Protein AF-A0A564Y631-F1 (afdb_monomer_lite)

Foldseek 3Di:
DVVVQVVCCVPPVDRPPDDDDDDPPPPPDPPDDPLVVLVVVLVVLVVVLVVCVVVVNNVVCVVVSVVSNVVSVVVNVVVVVVVVVVVVVVVPDPDD

Secondary structure (DSSP, 8-state):
-HHHHHHHHHHHS--TT-----------PPPPPHHHHHHHHHHHHHHHHHHHHHTT-GGGTHHHHHHHHHHHHHHHHHHHHHHHHHHHHHHHS---

Structure (mmCIF, N/CA/C/O backbone):
data_AF-A0A564Y631-F1
#
_entry.id   AF-A0A564Y631-F1
#
loop_
_atom_site.group_PDB
_atom_site.id
_atom_site.type_symbol
_atom_site.label_atom_id
_atom_site.label_alt_id
_atom_site.label_comp_id
_atom_site.label_asym_id
_atom_site.label_entity_id
_atom_site.label_seq_id
_atom_site.pdbx_PDB_ins_code
_atom_site.Cartn_x
_atom_site.Cartn_y
_atom_site.Cartn_z
_atom_site.occupancy
_atom_site.B_iso_or_equiv
_atom_site.auth_seq_id
_atom_site.auth_comp_id
_atom_site.auth_asym_id
_atom_site.auth_atom_id
_atom_site.pdbx_PDB_model_num
ATOM 1 N N . GLN A 1 1 ? -20.719 5.455 -42.433 1.00 55.06 1 GLN A N 1
ATOM 2 C CA . GLN A 1 1 ? -21.155 5.409 -41.020 1.00 55.06 1 GLN A CA 1
ATOM 3 C C . GLN A 1 1 ? -20.024 4.977 -40.081 1.00 55.06 1 GLN A C 1
ATOM 5 O O . GLN A 1 1 ? -19.934 5.507 -38.987 1.00 55.06 1 GLN A O 1
ATOM 10 N N . GLU A 1 2 ? -19.091 4.125 -40.518 1.00 58.41 2 GLU A N 1
ATOM 11 C CA . GLU A 1 2 ? -17.974 3.646 -39.681 1.00 58.41 2 GLU A CA 1
ATOM 12 C C . GLU A 1 2 ? -16.846 4.667 -39.432 1.00 58.41 2 GLU A C 1
ATOM 14 O O . GLU A 1 2 ? -16.296 4.728 -38.336 1.00 58.41 2 GLU A O 1
ATOM 19 N N . LYS A 1 3 ? -16.557 5.548 -40.404 1.00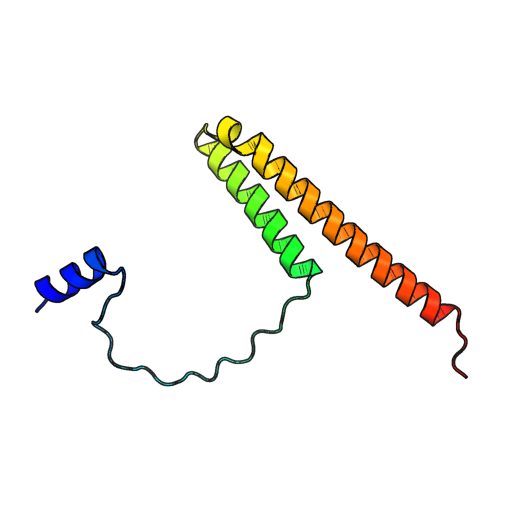 61.38 3 LYS A N 1
ATOM 20 C CA . LYS A 1 3 ? -15.524 6.593 -40.251 1.00 61.38 3 LYS A CA 1
ATOM 21 C C . LYS A 1 3 ? -15.824 7.581 -39.117 1.00 61.38 3 LYS A C 1
ATOM 23 O O . LYS A 1 3 ? -14.915 7.987 -38.407 1.00 61.38 3 LYS A O 1
ATOM 28 N N . SER A 1 4 ? -17.094 7.938 -38.924 1.00 60.03 4 SER A N 1
ATOM 29 C CA . SER A 1 4 ? -17.510 8.856 -37.857 1.00 60.03 4 SER A CA 1
ATOM 30 C C . SER A 1 4 ? -17.404 8.216 -36.469 1.00 60.03 4 SER A C 1
ATOM 32 O O . SER A 1 4 ? -17.020 8.890 -35.525 1.00 60.03 4 SER A O 1
ATOM 34 N N . ARG A 1 5 ? -17.673 6.907 -36.358 1.00 60.91 5 ARG A N 1
ATOM 35 C CA . ARG A 1 5 ? -17.541 6.143 -35.107 1.00 60.91 5 ARG A CA 1
ATOM 36 C C . ARG A 1 5 ? -16.088 6.079 -34.636 1.00 60.91 5 ARG A C 1
ATOM 38 O O . ARG A 1 5 ? -15.802 6.371 -33.482 1.00 60.91 5 ARG A O 1
ATOM 45 N N . LEU A 1 6 ? -15.169 5.755 -35.549 1.00 66.88 6 LEU A N 1
ATOM 46 C CA . LEU A 1 6 ? -13.739 5.679 -35.235 1.00 66.88 6 LEU A CA 1
ATOM 47 C C . LEU A 1 6 ? -13.153 7.049 -34.860 1.00 66.88 6 LEU A C 1
ATOM 49 O O . LEU A 1 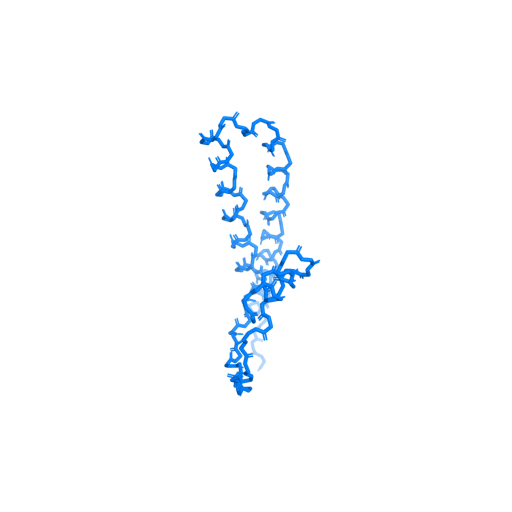6 ? -12.318 7.125 -33.964 1.00 66.88 6 LEU A O 1
ATOM 53 N N . ALA A 1 7 ? -13.621 8.131 -35.490 1.00 65.31 7 ALA A N 1
ATOM 54 C CA . ALA A 1 7 ? -13.172 9.485 -35.167 1.00 65.31 7 ALA A CA 1
ATOM 55 C C . ALA A 1 7 ? -13.531 9.903 -33.728 1.00 65.31 7 ALA A C 1
ATOM 57 O O . ALA A 1 7 ? -12.707 10.512 -33.050 1.00 65.31 7 ALA A O 1
ATOM 58 N N . SER A 1 8 ? -14.719 9.541 -33.234 1.00 59.91 8 SER A N 1
ATOM 59 C CA . SER A 1 8 ? -15.129 9.831 -31.851 1.00 59.91 8 SER A CA 1
ATOM 60 C C . SER A 1 8 ? -14.314 9.054 -30.814 1.00 59.91 8 SER A C 1
ATOM 62 O O . SER A 1 8 ? -13.933 9.630 -29.797 1.00 59.91 8 SER A O 1
ATOM 64 N N . ILE A 1 9 ? -13.963 7.797 -31.104 1.00 62.88 9 ILE A N 1
ATOM 65 C CA . ILE A 1 9 ? -13.107 6.979 -30.230 1.00 62.88 9 ILE A CA 1
ATOM 66 C C . ILE A 1 9 ? -11.702 7.583 -30.133 1.00 62.88 9 ILE A C 1
ATOM 68 O O . ILE A 1 9 ? -11.148 7.675 -29.044 1.00 62.88 9 ILE A O 1
ATOM 72 N N . PHE A 1 10 ? -11.135 8.046 -31.250 1.00 60.44 10 PHE A N 1
ATOM 73 C CA . PHE A 1 10 ? -9.800 8.651 -31.241 1.00 60.44 10 PHE A CA 1
ATOM 74 C C . PHE A 1 10 ? -9.755 10.040 -30.593 1.00 60.44 10 PHE A C 1
ATOM 76 O O . PHE A 1 10 ? -8.740 10.389 -29.998 1.00 60.44 10 PHE A O 1
ATOM 83 N N . ALA A 1 11 ? -10.821 10.835 -30.711 1.00 67.06 11 ALA A N 1
ATOM 84 C CA . ALA A 1 11 ? -10.850 12.198 -30.180 1.00 67.06 11 ALA A CA 1
ATOM 85 C C . ALA A 1 11 ? -11.274 12.277 -28.702 1.00 67.06 11 ALA A C 1
ATOM 87 O O . ALA A 1 11 ? -10.775 13.136 -27.980 1.00 67.06 11 ALA A O 1
ATOM 88 N N . PHE A 1 12 ? -12.184 11.406 -28.255 1.00 65.81 12 PHE A N 1
ATOM 89 C CA . PHE A 1 12 ? -12.801 11.484 -26.924 1.00 65.81 12 PHE A CA 1
ATOM 90 C C . PHE A 1 12 ? -12.741 10.171 -26.128 1.00 65.81 12 PHE A C 1
ATOM 92 O O . PHE A 1 12 ? -13.138 10.156 -24.970 1.00 65.81 12 PHE A O 1
ATOM 99 N N . GLY A 1 13 ? -12.255 9.073 -26.717 1.00 51.62 13 GLY A N 1
ATOM 100 C CA . GLY A 1 13 ? -12.143 7.774 -26.043 1.00 51.62 13 GLY A CA 1
ATOM 101 C C . GLY A 1 13 ? -13.445 6.973 -25.931 1.00 51.62 13 GLY A C 1
ATOM 102 O O . GLY A 1 13 ? -13.411 5.854 -25.426 1.00 51.62 13 GLY A O 1
ATOM 103 N N . GLU A 1 14 ? -14.580 7.484 -26.420 1.00 56.44 14 GLU A N 1
ATOM 104 C CA . GLU A 1 14 ? -15.891 6.837 -26.262 1.00 56.44 14 GLU A CA 1
ATOM 105 C C . GLU A 1 14 ? -16.542 6.439 -27.599 1.00 56.44 14 GLU A C 1
ATOM 107 O O . GLU A 1 14 ? -16.627 7.215 -28.557 1.00 56.44 14 GLU A O 1
ATOM 112 N N . ASP A 1 15 ? -17.032 5.195 -27.654 1.00 51.50 15 ASP A N 1
ATOM 113 C CA . ASP A 1 15 ? -17.740 4.610 -28.795 1.00 51.50 15 ASP A CA 1
ATOM 114 C C . ASP A 1 15 ? -19.256 4.843 -28.686 1.00 51.50 15 ASP A C 1
ATOM 116 O O . ASP A 1 15 ? -19.980 4.108 -28.013 1.00 51.50 15 ASP A O 1
ATOM 120 N N . LEU A 1 16 ? -19.761 5.845 -29.407 1.00 56.00 16 LEU A N 1
ATOM 121 C CA . LEU A 1 16 ? -21.175 6.252 -29.405 1.00 56.00 16 LEU A CA 1
ATOM 122 C C . LEU A 1 16 ? -22.117 5.294 -30.178 1.00 56.00 16 LEU A C 1
ATOM 124 O O . LEU A 1 16 ? -23.253 5.646 -30.502 1.00 56.00 16 LEU A O 1
ATOM 128 N N . GLY A 1 17 ? -21.669 4.074 -30.498 1.00 51.47 17 GLY A N 1
ATOM 129 C CA . GLY A 1 17 ? -22.400 3.081 -31.293 1.00 51.47 17 GLY A CA 1
ATOM 130 C C . GLY A 1 17 ? -23.438 2.223 -30.554 1.00 51.47 17 GLY A C 1
ATOM 131 O O . GLY A 1 17 ? -24.077 1.389 -31.197 1.00 51.47 17 GLY A O 1
ATOM 132 N N . LYS A 1 18 ? -23.646 2.380 -29.239 1.00 49.84 18 LYS A N 1
ATOM 133 C CA . LYS A 1 18 ? -24.597 1.545 -28.476 1.00 49.84 18 LYS A CA 1
ATOM 134 C C . LYS A 1 18 ? -25.720 2.380 -27.861 1.00 49.84 18 LYS A C 1
ATOM 136 O O . LYS A 1 18 ? -25.535 3.098 -26.886 1.00 49.84 18 LYS A O 1
ATOM 141 N N . LYS A 1 19 ? -26.920 2.258 -28.439 1.00 45.91 19 LYS A N 1
ATOM 142 C CA . LYS A 1 19 ? -28.175 2.736 -27.843 1.00 45.91 19 LYS A CA 1
ATOM 143 C C . LYS A 1 19 ? -28.411 2.045 -26.491 1.00 45.91 19 LYS A C 1
ATOM 145 O O . LYS A 1 19 ? -28.316 0.825 -26.413 1.00 45.91 19 LYS A O 1
ATOM 150 N N . LYS A 1 20 ? -28.749 2.870 -25.491 1.00 51.06 20 LYS A N 1
ATOM 151 C CA . LYS A 1 20 ? -29.317 2.586 -24.160 1.00 51.06 20 LYS A CA 1
ATOM 152 C C . LYS A 1 20 ? -29.641 1.114 -23.875 1.00 51.06 20 LYS A C 1
ATOM 154 O O . LYS A 1 20 ? -30.649 0.597 -24.352 1.00 51.06 20 LYS A O 1
ATOM 159 N N . LEU A 1 21 ? -28.857 0.510 -22.988 1.00 47.91 21 LEU A N 1
ATOM 160 C CA . LEU A 1 21 ? -29.315 -0.595 -22.159 1.00 47.91 21 LEU A CA 1
ATOM 161 C C . LEU A 1 21 ? -29.562 -0.024 -20.765 1.00 47.91 21 LEU A C 1
ATOM 163 O O . LEU A 1 21 ? -28.651 0.521 -20.157 1.00 47.91 21 LEU A O 1
ATOM 167 N N . GLN A 1 22 ? -30.844 -0.062 -20.405 1.00 44.66 22 GLN A N 1
ATOM 168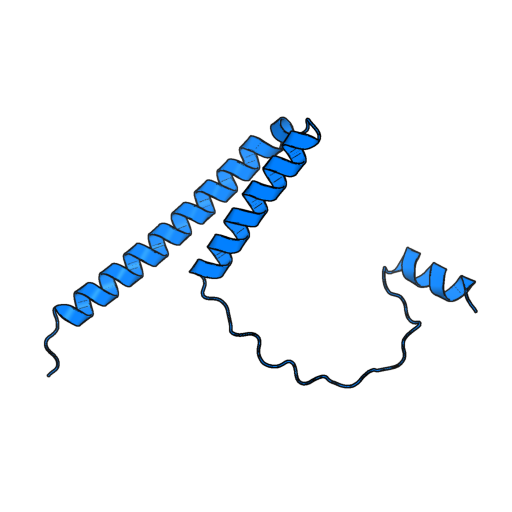 C CA . GLN A 1 22 ? -31.459 -0.061 -19.080 1.00 44.66 22 GLN A CA 1
ATOM 169 C C . GLN A 1 22 ? -30.524 0.158 -17.891 1.00 44.66 22 GLN A C 1
ATOM 171 O O . GLN A 1 22 ? -29.548 -0.571 -17.736 1.00 44.66 22 GLN A O 1
ATOM 176 N N . ASP A 1 23 ? -30.935 1.087 -17.023 1.00 46.75 23 ASP A N 1
ATOM 177 C CA . ASP A 1 23 ? -30.567 1.156 -15.611 1.00 46.75 23 ASP A CA 1
ATOM 178 C C . ASP A 1 23 ? -30.630 -0.255 -15.017 1.00 46.75 23 ASP A C 1
ATOM 180 O O . ASP A 1 23 ? -31.680 -0.761 -14.616 1.00 46.75 23 ASP A O 1
ATOM 184 N N . LYS A 1 24 ? -29.495 -0.948 -15.059 1.00 51.50 24 LYS A N 1
ATOM 185 C CA . LYS A 1 24 ? -29.294 -2.176 -14.324 1.00 51.50 24 LYS A CA 1
ATOM 186 C C . LYS A 1 24 ? -29.167 -1.673 -12.905 1.00 51.50 24 LYS A C 1
ATOM 188 O O . LYS A 1 24 ? -28.205 -0.969 -12.621 1.00 51.50 24 LYS A O 1
ATOM 193 N N . GLU A 1 25 ? -30.171 -1.950 -12.075 1.00 53.22 25 GLU A N 1
ATOM 194 C CA . GLU A 1 25 ? -30.052 -1.818 -10.629 1.00 53.22 25 GLU A CA 1
ATOM 195 C C . GLU A 1 25 ? -28.672 -2.360 -10.256 1.00 53.22 25 GLU A C 1
ATOM 197 O O . GLU A 1 25 ? -28.409 -3.562 -10.373 1.00 53.22 25 GLU A O 1
ATOM 202 N N . GLU A 1 26 ? -27.748 -1.450 -9.946 1.00 54.31 26 GLU A N 1
ATOM 203 C CA . GLU A 1 26 ? -26.442 -1.812 -9.440 1.00 54.31 26 GLU A CA 1
ATOM 204 C C . GLU A 1 26 ? -26.743 -2.446 -8.094 1.00 54.31 26 GLU A C 1
ATOM 206 O O . GLU A 1 26 ? -26.986 -1.761 -7.102 1.00 54.31 26 GLU A O 1
ATOM 211 N N . THR A 1 27 ? -26.823 -3.779 -8.081 1.00 55.66 27 THR A N 1
ATOM 212 C CA . THR A 1 27 ? -26.747 -4.566 -6.858 1.00 55.66 27 THR A CA 1
ATOM 213 C C . THR A 1 27 ? -25.636 -3.932 -6.035 1.00 55.66 27 THR A C 1
ATOM 215 O O . THR A 1 27 ? -24.515 -3.884 -6.554 1.00 55.66 27 THR A O 1
ATOM 218 N N . PR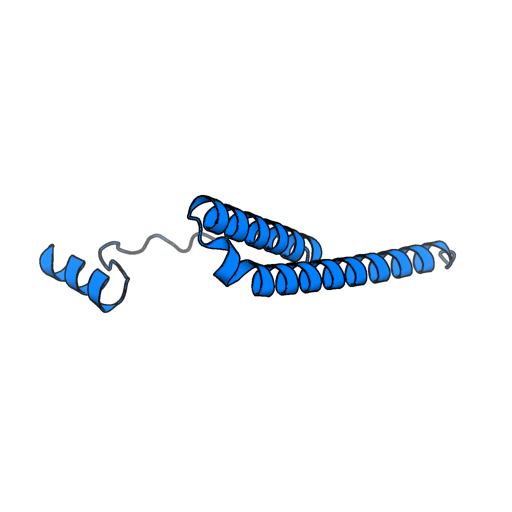O A 1 28 ? -25.919 -3.375 -4.842 1.00 57.88 28 PRO A N 1
ATOM 219 C CA . PRO A 1 28 ? -24.926 -2.611 -4.114 1.00 57.88 28 PRO A CA 1
ATOM 220 C C . PRO A 1 28 ? -23.761 -3.552 -3.863 1.00 57.88 28 PRO A C 1
ATOM 222 O O . PRO A 1 28 ? -23.889 -4.517 -3.107 1.00 57.88 28 PRO A O 1
ATOM 225 N N . VAL A 1 29 ? -22.656 -3.315 -4.571 1.00 63.62 29 VAL A N 1
ATOM 226 C CA . VAL A 1 29 ? -21.429 -4.069 -4.359 1.00 63.62 29 VAL A CA 1
ATOM 227 C C . VAL A 1 29 ? -21.119 -3.879 -2.878 1.00 63.62 29 VAL A C 1
ATOM 229 O O . VAL A 1 29 ? -21.106 -2.726 -2.424 1.00 63.62 29 VAL A O 1
ATOM 232 N N . PRO A 1 30 ? -20.979 -4.961 -2.090 1.00 70.38 30 PRO A N 1
ATOM 233 C CA . PRO A 1 30 ? -20.660 -4.828 -0.682 1.00 70.38 30 PRO A CA 1
ATOM 234 C C . PRO A 1 30 ? -19.455 -3.904 -0.556 1.00 70.38 30 PRO A C 1
ATOM 236 O O . PRO A 1 30 ? -18.432 -4.132 -1.202 1.00 70.38 30 PRO A O 1
ATOM 239 N N . LYS A 1 31 ? -19.603 -2.820 0.211 1.00 79.38 31 LYS A N 1
ATOM 240 C CA . LYS A 1 31 ? -18.492 -1.901 0.449 1.00 79.38 31 LYS A CA 1
ATOM 241 C C . LYS A 1 31 ? -17.395 -2.707 1.132 1.00 79.38 31 LYS A C 1
ATOM 243 O O . LYS A 1 31 ? -17.627 -3.232 2.222 1.00 79.38 31 LYS A O 1
ATOM 248 N N . LEU A 1 32 ? -16.253 -2.837 0.463 1.00 84.50 32 LEU A N 1
ATOM 249 C CA . LEU A 1 32 ? -15.071 -3.462 1.038 1.00 84.50 32 LEU A CA 1
ATOM 250 C C . LEU A 1 32 ? -14.705 -2.734 2.331 1.00 84.50 32 LEU A C 1
ATOM 252 O O . LEU A 1 32 ? -14.938 -1.527 2.467 1.00 84.50 32 LEU A O 1
ATOM 256 N N . SER A 1 33 ? -14.169 -3.466 3.307 1.00 92.38 33 SER A N 1
ATOM 257 C CA . SER A 1 33 ? -13.608 -2.791 4.468 1.00 92.38 33 SER A CA 1
ATOM 258 C C . SER A 1 33 ? -12.387 -1.984 4.025 1.00 92.38 33 SER A C 1
ATOM 260 O O . SER A 1 33 ? -11.715 -2.326 3.051 1.00 92.38 33 SER A O 1
ATOM 262 N N . ARG A 1 34 ? -12.050 -0.926 4.770 1.00 94.19 34 ARG A N 1
ATOM 263 C CA . ARG A 1 34 ? -10.833 -0.157 4.484 1.00 94.19 34 ARG A CA 1
ATOM 264 C C . ARG A 1 34 ? -9.580 -1.044 4.504 1.00 94.19 34 ARG A C 1
ATOM 266 O O . ARG A 1 34 ? -8.644 -0.790 3.759 1.00 94.19 34 ARG A O 1
ATOM 273 N N . PHE A 1 35 ? -9.570 -2.082 5.338 1.00 95.75 35 PHE A N 1
ATOM 274 C 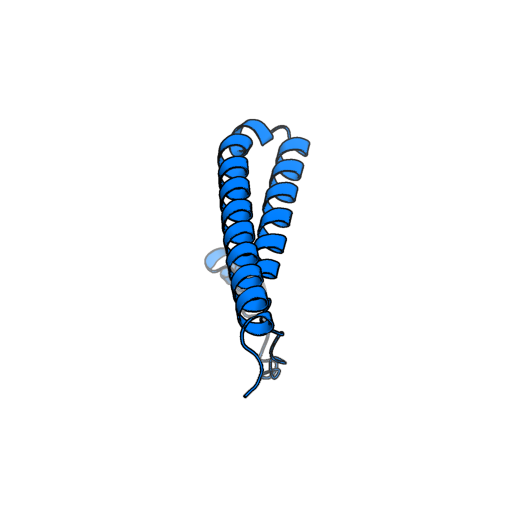CA . PHE A 1 35 ? -8.478 -3.048 5.384 1.00 95.75 35 PHE A CA 1
ATOM 275 C C . PHE A 1 35 ? -8.382 -3.859 4.083 1.00 95.75 35 PHE A C 1
ATOM 277 O O . PHE A 1 35 ? -7.291 -4.006 3.541 1.00 95.75 35 PHE A O 1
ATOM 284 N N . ASP A 1 36 ? -9.515 -4.321 3.548 1.00 96.00 36 ASP A N 1
ATOM 285 C CA . ASP A 1 36 ? -9.556 -5.070 2.285 1.00 96.00 36 ASP A CA 1
ATOM 286 C C . ASP A 1 36 ? -9.136 -4.199 1.094 1.00 96.00 36 ASP A C 1
ATOM 288 O O . ASP A 1 36 ? -8.409 -4.657 0.216 1.00 96.00 36 ASP A O 1
ATOM 292 N N . GLU A 1 37 ? -9.551 -2.927 1.071 1.00 96.75 37 GLU A N 1
ATOM 293 C CA . GLU A 1 37 ? -9.098 -1.959 0.063 1.00 96.75 37 GLU A CA 1
ATOM 294 C C . GLU A 1 37 ? -7.571 -1.815 0.067 1.00 96.75 37 GLU A C 1
ATOM 296 O O . GLU A 1 37 ? -6.939 -1.905 -0.984 1.00 96.75 37 GLU A O 1
ATOM 301 N N . LEU A 1 38 ? -6.978 -1.632 1.251 1.00 97.56 38 LEU A N 1
ATOM 302 C CA . LEU A 1 38 ? -5.529 -1.510 1.417 1.00 97.56 38 LEU A CA 1
ATOM 303 C C . LEU A 1 38 ? -4.798 -2.796 1.031 1.00 97.56 38 LEU A C 1
ATOM 305 O O . LEU A 1 38 ? -3.739 -2.735 0.411 1.00 97.56 38 LEU A O 1
ATOM 309 N N . PHE A 1 39 ? -5.360 -3.960 1.361 1.00 97.31 39 PHE A N 1
ATOM 310 C CA . PHE A 1 39 ? -4.784 -5.237 0.959 1.00 97.31 39 PHE A CA 1
ATOM 311 C C . PHE A 1 39 ? -4.772 -5.395 -0.565 1.00 97.31 39 PHE A C 1
ATOM 313 O O . PHE A 1 39 ? -3.756 -5.807 -1.123 1.00 97.31 39 PHE A O 1
ATOM 320 N N . ASN A 1 40 ? -5.858 -5.022 -1.246 1.00 97.50 40 ASN A N 1
ATOM 321 C CA . ASN A 1 40 ? -5.908 -5.040 -2.707 1.00 97.50 40 ASN A CA 1
ATOM 322 C C . ASN A 1 40 ? -4.881 -4.075 -3.310 1.00 97.50 40 ASN A C 1
ATOM 324 O O . ASN A 1 40 ? -4.111 -4.482 -4.175 1.00 97.50 40 ASN A O 1
ATOM 328 N N . GLU A 1 41 ? -4.784 -2.844 -2.796 1.00 97.88 41 GLU A N 1
ATOM 329 C CA . GLU A 1 41 ? -3.771 -1.892 -3.266 1.00 97.88 41 GLU A CA 1
ATOM 330 C C . GLU A 1 41 ? -2.349 -2.439 -3.059 1.00 97.88 41 GLU A C 1
ATOM 332 O O . GLU A 1 41 ? -1.511 -2.359 -3.956 1.00 97.88 41 GLU A O 1
ATOM 337 N N . LEU A 1 42 ? -2.074 -3.062 -1.910 1.00 98.19 42 LEU A N 1
ATOM 338 C CA . LEU A 1 42 ? -0.789 -3.702 -1.631 1.00 98.19 42 LEU A CA 1
ATOM 339 C C . LEU A 1 42 ? -0.449 -4.796 -2.658 1.00 98.19 42 LEU A C 1
ATOM 341 O O . LEU A 1 42 ? 0.716 -4.920 -3.051 1.00 98.19 42 LEU A O 1
ATOM 345 N N . GLN A 1 43 ? -1.432 -5.597 -3.078 1.00 98.44 43 GLN A N 1
ATOM 346 C CA . GLN A 1 43 ? -1.241 -6.601 -4.129 1.00 98.44 43 GLN A CA 1
ATOM 347 C C . GLN A 1 43 ? -0.980 -5.940 -5.484 1.00 98.44 43 GLN A C 1
ATOM 349 O O . GLN A 1 43 ? -0.022 -6.315 -6.160 1.00 98.44 43 GLN A O 1
ATOM 354 N N . ASP A 1 44 ? -1.754 -4.917 -5.844 1.00 98.38 44 ASP A N 1
ATOM 355 C CA . ASP A 1 44 ? -1.602 -4.193 -7.109 1.00 98.38 44 ASP A CA 1
ATOM 356 C C . ASP A 1 44 ? -0.209 -3.560 -7.236 1.00 98.38 44 ASP A C 1
ATOM 358 O O . ASP A 1 44 ? 0.437 -3.667 -8.281 1.00 98.38 44 ASP A O 1
ATOM 362 N N . ARG A 1 45 ? 0.311 -2.956 -6.158 1.00 98.38 45 ARG A N 1
ATOM 363 C CA . ARG A 1 45 ? 1.664 -2.370 -6.138 1.00 98.38 45 ARG A CA 1
ATOM 364 C C . ARG A 1 45 ? 2.760 -3.419 -6.295 1.00 98.38 45 ARG A C 1
ATOM 366 O O . ARG A 1 45 ? 3.729 -3.187 -7.021 1.00 98.38 45 ARG A O 1
ATOM 373 N N . GLN A 1 46 ? 2.617 -4.571 -5.642 1.00 97.75 46 GLN A N 1
ATOM 374 C CA . GLN A 1 46 ? 3.565 -5.677 -5.792 1.00 97.75 46 GLN A CA 1
ATOM 375 C C . GLN A 1 46 ? 3.537 -6.250 -7.208 1.00 97.75 46 GLN A C 1
ATOM 377 O O . GLN A 1 46 ? 4.594 -6.446 -7.807 1.00 97.75 46 GLN A O 1
ATOM 382 N N . PHE A 1 47 ? 2.340 -6.461 -7.757 1.00 98.31 47 PHE A N 1
ATOM 383 C CA . PHE A 1 47 ? 2.163 -6.959 -9.114 1.00 98.31 47 PHE A CA 1
ATOM 384 C C . PHE A 1 47 ? 2.765 -5.998 -10.140 1.00 98.31 47 PHE A C 1
ATOM 386 O O . PHE A 1 47 ? 3.570 -6.417 -10.968 1.00 98.31 47 PHE A O 1
ATOM 393 N N . PHE A 1 48 ? 2.476 -4.701 -10.024 1.00 97.69 48 PHE A N 1
ATOM 394 C CA . PHE A 1 48 ? 3.066 -3.677 -10.881 1.00 97.69 48 PHE A CA 1
ATOM 395 C C . PHE A 1 48 ? 4.600 -3.711 -10.848 1.00 97.69 48 PHE A C 1
ATOM 397 O O . PHE A 1 48 ? 5.250 -3.653 -11.893 1.00 97.69 48 PHE A O 1
ATOM 404 N N . LEU A 1 49 ? 5.205 -3.822 -9.660 1.00 97.06 49 LEU A N 1
ATOM 405 C CA . LEU A 1 49 ? 6.662 -3.872 -9.549 1.00 97.06 49 LEU A CA 1
ATOM 406 C C . LEU A 1 49 ? 7.243 -5.129 -10.210 1.00 97.06 49 LEU A C 1
ATOM 408 O O . LEU A 1 49 ? 8.299 -5.045 -10.840 1.00 97.06 49 LEU A O 1
ATOM 412 N N . GLU A 1 50 ? 6.558 -6.267 -10.103 1.00 97.44 50 GLU A N 1
ATOM 413 C CA . GLU A 1 50 ? 6.958 -7.508 -10.767 1.00 97.44 50 GLU A CA 1
ATOM 414 C C . GLU A 1 50 ? 6.815 -7.413 -12.291 1.00 97.44 50 GLU A C 1
ATOM 416 O O . GLU A 1 50 ? 7.733 -7.792 -13.022 1.00 97.44 50 GLU A O 1
ATOM 421 N N . GLU A 1 51 ? 5.740 -6.802 -12.795 1.00 97.88 51 GLU A N 1
ATOM 422 C CA . GLU A 1 51 ? 5.608 -6.499 -14.223 1.00 97.88 51 GLU A CA 1
ATOM 423 C C . GLU A 1 51 ? 6.768 -5.617 -14.698 1.00 97.88 51 GLU A C 1
ATOM 425 O O . GLU A 1 51 ? 7.435 -5.940 -15.686 1.00 97.88 51 GLU A O 1
ATOM 430 N N . MET A 1 52 ? 7.095 -4.553 -13.958 1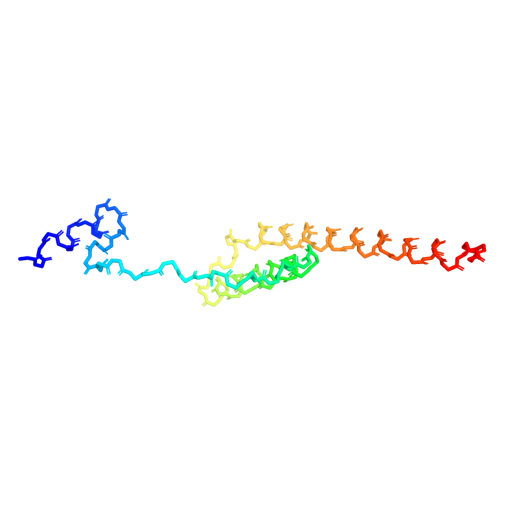.00 97.25 52 MET A N 1
ATOM 431 C CA . MET A 1 52 ? 8.232 -3.690 -14.288 1.00 97.25 52 MET A CA 1
ATOM 432 C C . MET A 1 52 ? 9.567 -4.440 -14.213 1.00 97.25 52 MET A C 1
ATOM 434 O O . MET A 1 52 ? 10.464 -4.170 -15.016 1.00 97.25 52 MET A O 1
ATOM 438 N N . ARG A 1 53 ? 9.720 -5.399 -13.294 1.00 95.56 53 ARG A N 1
ATOM 439 C CA . ARG A 1 53 ? 10.908 -6.260 -13.185 1.00 95.56 53 ARG A CA 1
ATOM 440 C C . ARG A 1 53 ? 11.045 -7.170 -14.398 1.00 95.56 53 ARG A C 1
ATOM 442 O O . ARG A 1 53 ? 12.132 -7.225 -14.974 1.00 95.56 53 ARG A O 1
ATOM 449 N N . SER A 1 54 ? 9.950 -7.782 -14.846 1.00 96.94 54 SER A N 1
ATOM 450 C CA . SER A 1 54 ? 9.919 -8.628 -16.047 1.00 96.94 54 SER A CA 1
ATOM 451 C C . SER A 1 54 ? 10.309 -7.861 -17.320 1.00 96.94 54 SER A C 1
ATOM 453 O O . SER A 1 54 ? 10.933 -8.414 -18.223 1.00 96.94 54 SER A O 1
ATOM 455 N N . MET A 1 55 ? 10.018 -6.556 -17.360 1.00 96.81 55 MET A N 1
ATOM 456 C CA . MET A 1 55 ? 10.391 -5.653 -18.454 1.00 96.81 55 MET A CA 1
ATOM 457 C C . MET A 1 55 ? 11.793 -5.034 -18.297 1.00 96.81 55 MET A C 1
ATOM 459 O O . MET A 1 55 ? 12.195 -4.225 -19.136 1.00 96.81 55 MET A O 1
ATOM 463 N N . GLY A 1 56 ? 12.534 -5.349 -17.226 1.00 95.75 56 GLY A N 1
ATOM 464 C CA . GLY A 1 56 ? 13.847 -4.755 -16.934 1.00 95.75 56 GLY A CA 1
ATOM 465 C C . GLY A 1 56 ? 13.797 -3.279 -16.513 1.00 95.75 56 GLY A C 1
ATOM 466 O O . GLY A 1 56 ? 14.802 -2.578 -16.604 1.00 95.75 56 GLY A O 1
ATOM 467 N N . ARG A 1 57 ? 12.632 -2.788 -16.075 1.00 94.69 57 ARG A N 1
ATOM 468 C CA . ARG A 1 57 ? 12.362 -1.381 -15.725 1.00 94.69 57 ARG A CA 1
ATOM 469 C C . ARG A 1 57 ? 12.135 -1.137 -14.232 1.00 94.69 57 ARG A C 1
ATOM 471 O O . ARG A 1 57 ? 11.880 -0.001 -13.848 1.00 94.69 57 ARG A O 1
ATOM 478 N N . ALA A 1 58 ? 12.248 -2.161 -13.383 1.00 91.44 58 ALA A N 1
ATOM 479 C CA . ALA A 1 58 ? 11.961 -2.050 -11.949 1.00 91.44 58 ALA A CA 1
ATOM 480 C C . ALA A 1 58 ? 12.737 -0.927 -11.240 1.00 91.44 58 ALA A C 1
ATOM 482 O O . ALA A 1 58 ? 12.159 -0.241 -10.405 1.00 91.44 58 ALA A O 1
ATOM 483 N N . SER A 1 59 ? 14.000 -0.678 -11.602 1.00 94.88 59 SER A N 1
ATOM 484 C CA . SER A 1 59 ? 14.844 0.326 -10.933 1.00 94.88 59 SER A CA 1
ATOM 485 C C . SER A 1 59 ? 14.286 1.752 -10.987 1.00 94.88 59 SER A C 1
ATOM 487 O O . SER A 1 59 ? 14.559 2.543 -10.089 1.00 94.88 59 SER A O 1
ATOM 489 N N . ALA A 1 60 ? 13.481 2.082 -12.002 1.00 95.31 60 ALA A N 1
ATOM 490 C CA . ALA A 1 60 ? 12.835 3.389 -12.118 1.00 95.31 60 ALA A CA 1
ATOM 491 C C . ALA A 1 60 ? 11.661 3.571 -11.139 1.00 95.31 60 ALA A C 1
ATOM 493 O O . ALA A 1 60 ? 11.283 4.703 -10.849 1.00 95.31 60 ALA A O 1
ATOM 494 N N . TYR A 1 61 ? 11.090 2.475 -10.633 1.00 96.81 61 TYR A N 1
ATOM 495 C CA . TYR A 1 61 ? 9.858 2.481 -9.841 1.00 96.81 61 TYR A CA 1
ATOM 496 C C . TYR A 1 61 ? 10.046 1.948 -8.420 1.00 96.81 61 TYR A C 1
ATOM 498 O O . TYR A 1 61 ? 9.277 2.309 -7.534 1.00 96.81 61 TYR A O 1
ATOM 506 N N . GLU A 1 62 ? 11.069 1.127 -8.177 1.00 94.81 62 GLU A N 1
ATOM 507 C CA . GLU A 1 62 ? 11.272 0.400 -6.921 1.00 94.81 62 GLU A CA 1
ATOM 508 C C . GLU A 1 62 ? 11.234 1.324 -5.698 1.00 94.81 62 GLU A C 1
ATOM 510 O O . GLU A 1 62 ? 10.488 1.057 -4.765 1.00 94.81 62 GLU A O 1
ATOM 515 N N . GLY A 1 63 ? 11.931 2.463 -5.726 1.00 95.62 63 GLY A N 1
ATOM 516 C CA . GLY A 1 63 ? 11.922 3.405 -4.601 1.00 95.62 63 GLY A CA 1
ATOM 517 C C . GLY A 1 63 ? 10.534 3.976 -4.280 1.00 95.62 63 GLY A C 1
ATOM 518 O O . GLY A 1 63 ? 10.136 4.011 -3.116 1.00 95.62 63 GLY A O 1
ATOM 519 N N . GLN A 1 64 ? 9.782 4.391 -5.304 1.00 96.62 64 GLN A N 1
ATOM 520 C CA . GLN A 1 64 ? 8.438 4.945 -5.120 1.00 96.62 64 GLN A CA 1
ATOM 521 C C . GLN A 1 64 ? 7.468 3.866 -4.627 1.00 96.62 64 GLN A C 1
ATOM 523 O O . GLN A 1 64 ? 6.790 4.063 -3.621 1.00 96.62 64 GLN A O 1
ATOM 528 N N . ILE A 1 65 ? 7.447 2.711 -5.294 1.00 97.44 65 ILE A N 1
ATOM 529 C CA . ILE A 1 65 ? 6.525 1.621 -4.967 1.00 97.44 65 ILE A CA 1
ATOM 530 C C . ILE A 1 65 ? 6.793 1.069 -3.562 1.00 97.44 65 ILE A C 1
ATOM 532 O O . ILE A 1 65 ? 5.853 0.818 -2.814 1.00 97.44 65 ILE A O 1
ATOM 536 N N . GLN A 1 66 ? 8.056 0.946 -3.143 1.00 97.81 66 GLN A N 1
ATOM 537 C CA . GLN A 1 66 ? 8.390 0.523 -1.777 1.00 97.81 66 GLN A CA 1
ATOM 538 C C . GLN A 1 66 ? 7.906 1.523 -0.715 1.00 97.81 66 GLN A C 1
ATOM 540 O O . GLN A 1 66 ? 7.456 1.116 0.360 1.00 97.81 66 GLN A O 1
ATOM 545 N N . SER A 1 67 ? 7.946 2.828 -1.007 1.00 97.75 67 SER A N 1
ATOM 546 C CA . SER A 1 67 ? 7.377 3.844 -0.114 1.00 97.75 67 SER A CA 1
ATOM 547 C C . SER A 1 67 ? 5.855 3.725 -0.021 1.00 97.75 67 SER A C 1
ATOM 549 O O . SER A 1 67 ? 5.309 3.825 1.077 1.00 97.75 67 SER A O 1
ATOM 551 N N . GLU A 1 68 ? 5.173 3.493 -1.144 1.00 98.12 68 GLU A N 1
ATOM 552 C CA . GLU A 1 68 ? 3.718 3.292 -1.179 1.00 98.12 68 GLU A CA 1
ATOM 553 C C . GLU A 1 68 ? 3.323 2.036 -0.388 1.00 98.12 68 GLU A C 1
ATOM 555 O O . GLU A 1 68 ? 2.470 2.106 0.495 1.00 98.12 68 GLU A O 1
ATOM 560 N N . ILE A 1 69 ? 4.020 0.915 -0.605 1.00 98.00 69 ILE A N 1
ATOM 561 C CA . ILE A 1 69 ? 3.840 -0.336 0.150 1.00 98.00 69 ILE A CA 1
ATOM 562 C C . ILE A 1 69 ? 4.013 -0.098 1.655 1.00 98.00 69 ILE A C 1
ATOM 564 O O . ILE A 1 69 ? 3.182 -0.524 2.456 1.00 98.00 69 ILE A O 1
ATOM 568 N N . SER A 1 70 ? 5.063 0.626 2.049 1.00 98.50 70 SER A N 1
ATOM 569 C CA . SER A 1 70 ? 5.326 0.938 3.459 1.00 98.50 70 SER A CA 1
ATOM 570 C C . SER A 1 70 ? 4.212 1.784 4.082 1.00 98.50 70 SER A C 1
ATOM 572 O O . SER A 1 70 ? 3.847 1.583 5.242 1.00 98.50 70 SER A O 1
ATOM 574 N N . GLN A 1 71 ? 3.653 2.729 3.322 1.00 98.31 71 GLN A N 1
ATOM 575 C CA . GLN A 1 71 ? 2.531 3.549 3.772 1.00 98.31 71 GLN A CA 1
ATOM 576 C C . GLN A 1 71 ? 1.260 2.713 3.955 1.00 98.31 71 GLN A C 1
ATOM 578 O O . GLN A 1 71 ? 0.592 2.855 4.981 1.00 98.31 71 GLN A O 1
ATOM 583 N N . ILE A 1 72 ? 0.966 1.819 3.008 1.00 98.31 72 ILE A N 1
ATOM 584 C CA . ILE A 1 72 ? -0.193 0.920 3.059 1.00 98.31 72 ILE A CA 1
ATOM 585 C C . ILE A 1 72 ? -0.108 0.004 4.285 1.00 98.31 72 ILE A C 1
ATOM 587 O O . ILE A 1 72 ? -1.051 -0.048 5.075 1.00 98.31 72 ILE A O 1
ATOM 591 N N . ILE A 1 73 ? 1.041 -0.646 4.506 1.00 98.38 73 ILE A N 1
ATOM 592 C CA . ILE A 1 73 ? 1.260 -1.526 5.667 1.00 98.38 73 ILE A CA 1
ATOM 593 C C . ILE A 1 73 ? 1.040 -0.760 6.974 1.00 98.38 73 ILE A C 1
ATOM 595 O O . ILE A 1 73 ? 0.310 -1.223 7.850 1.00 98.38 73 ILE A O 1
ATOM 599 N N . ARG A 1 74 ? 1.599 0.449 7.093 1.00 98.50 74 ARG A N 1
ATOM 600 C CA . ARG A 1 74 ? 1.423 1.278 8.291 1.00 98.50 74 ARG A CA 1
ATOM 601 C C . ARG A 1 74 ? -0.044 1.632 8.545 1.00 98.50 74 ARG A C 1
ATOM 603 O O . ARG A 1 74 ? -0.468 1.686 9.699 1.00 98.50 74 ARG A O 1
ATOM 610 N N . GLU A 1 75 ? -0.819 1.910 7.499 1.00 98.12 75 GLU A N 1
ATOM 611 C CA . GLU A 1 75 ? -2.253 2.184 7.641 1.00 98.12 75 GLU A CA 1
ATOM 612 C C . GLU A 1 75 ? -3.017 0.931 8.098 1.00 98.12 75 GLU A C 1
ATOM 614 O O . GLU A 1 75 ? -3.844 1.019 9.011 1.00 98.12 75 GLU A O 1
ATOM 619 N N . MET A 1 76 ? -2.687 -0.241 7.545 1.00 98.06 76 MET A N 1
ATOM 620 C CA . MET A 1 76 ? -3.261 -1.525 7.965 1.00 98.06 76 MET A CA 1
ATOM 621 C C . MET A 1 76 ? -2.968 -1.823 9.443 1.00 98.06 76 MET A C 1
ATOM 623 O O . MET A 1 76 ? -3.891 -2.141 10.193 1.00 98.06 76 MET A O 1
ATOM 627 N N . GLU A 1 77 ? -1.729 -1.629 9.901 1.00 98.00 77 GLU A N 1
ATOM 628 C CA . GLU A 1 77 ? -1.343 -1.791 11.313 1.00 98.00 77 GLU A CA 1
ATOM 629 C C . GLU A 1 77 ? -2.129 -0.854 12.245 1.00 98.00 77 GLU A C 1
ATOM 631 O O . GLU A 1 77 ? -2.527 -1.232 13.348 1.00 98.00 77 GLU A O 1
ATOM 636 N N . GLN A 1 78 ? -2.385 0.386 11.818 1.00 97.81 78 GLN A N 1
ATOM 637 C CA . GLN A 1 78 ? -3.191 1.332 12.595 1.00 97.81 78 GLN A CA 1
ATOM 638 C C . GLN A 1 78 ? -4.664 0.931 12.667 1.00 97.81 78 GLN A C 1
ATOM 640 O O . GLN A 1 78 ? -5.334 1.245 13.655 1.00 97.81 78 GLN A O 1
ATOM 645 N N . ILE A 1 79 ? -5.210 0.312 11.620 1.00 95.94 79 ILE A N 1
ATOM 646 C CA . ILE A 1 79 ? -6.564 -0.252 11.650 1.00 95.94 79 ILE A CA 1
ATOM 647 C C . ILE A 1 79 ? -6.601 -1.403 12.654 1.00 95.94 79 ILE A C 1
ATOM 649 O O . ILE A 1 79 ? -7.372 -1.319 13.610 1.00 95.94 79 ILE A O 1
ATOM 653 N N . ASP A 1 80 ? -5.710 -2.383 12.507 1.00 95.44 80 ASP A N 1
ATOM 654 C CA . ASP A 1 80 ? -5.648 -3.567 13.369 1.00 95.44 80 ASP A CA 1
ATOM 655 C C . ASP A 1 80 ? -5.496 -3.192 14.850 1.00 95.44 80 ASP A C 1
ATOM 657 O O . ASP A 1 80 ? -6.277 -3.618 15.705 1.00 95.44 80 ASP A O 1
ATOM 661 N N . LYS A 1 81 ? -4.583 -2.263 15.162 1.00 96.12 81 LYS A N 1
ATOM 662 C CA . LYS A 1 81 ? -4.403 -1.763 16.530 1.00 96.12 81 LYS A CA 1
ATOM 663 C C . LYS A 1 81 ? -5.684 -1.146 17.098 1.00 96.12 81 LYS A C 1
ATOM 665 O O . LYS A 1 81 ? -6.057 -1.440 18.233 1.00 96.12 81 LYS A O 1
ATOM 670 N N . ARG A 1 82 ? -6.374 -0.300 16.323 1.00 94.81 82 ARG A N 1
ATOM 671 C CA . ARG A 1 82 ? -7.628 0.341 16.761 1.00 94.81 82 ARG A CA 1
ATOM 672 C C . ARG A 1 82 ? -8.736 -0.681 16.988 1.00 94.81 82 ARG A C 1
ATOM 674 O O . ARG A 1 82 ? -9.551 -0.498 17.890 1.00 94.81 82 ARG A O 1
ATOM 681 N N . GLU A 1 83 ? -8.814 -1.717 16.165 1.00 93.69 83 GLU A N 1
ATOM 682 C CA . GLU A 1 83 ? -9.819 -2.770 16.309 1.00 93.69 83 GLU A CA 1
ATOM 683 C C . GLU A 1 83 ? -9.526 -3.666 17.510 1.00 93.69 83 GLU A C 1
ATOM 685 O O . GLU A 1 83 ? -10.421 -3.899 18.324 1.00 93.69 83 GLU A O 1
ATOM 690 N N . SER A 1 84 ? -8.267 -4.049 17.707 1.00 93.06 84 SER A N 1
ATOM 691 C CA . SER A 1 84 ? -7.812 -4.786 18.887 1.00 93.06 84 SER A CA 1
ATOM 692 C C . SER A 1 84 ? -8.097 -4.027 20.191 1.00 93.06 84 SER A C 1
ATOM 694 O O . SER A 1 84 ? -8.680 -4.579 21.127 1.00 93.06 84 SER A O 1
ATOM 696 N N . GLU A 1 85 ? -7.806 -2.721 20.240 1.00 93.94 85 GLU A N 1
ATOM 697 C CA . GLU A 1 85 ? -8.129 -1.865 21.391 1.00 93.94 85 GLU A CA 1
ATOM 698 C C . GLU A 1 85 ? -9.641 -1.793 21.663 1.00 93.94 85 GLU A C 1
ATOM 700 O O . GLU A 1 85 ? -10.072 -1.820 22.821 1.00 93.94 85 GLU A O 1
ATOM 705 N N . LYS A 1 86 ? -10.475 -1.715 20.618 1.00 91.62 86 LYS A N 1
ATOM 706 C CA . LYS A 1 86 ? -11.939 -1.748 20.770 1.00 91.62 86 LYS A CA 1
ATOM 707 C C . LYS A 1 86 ? -12.398 -3.082 21.351 1.00 91.62 86 LYS A C 1
ATOM 709 O O . LYS A 1 86 ? -13.167 -3.074 22.311 1.00 91.62 86 LYS A O 1
ATOM 714 N N . LEU A 1 87 ? -11.910 -4.197 20.811 1.00 90.75 87 LEU A N 1
ATOM 715 C CA . LEU A 1 87 ? -12.251 -5.540 21.281 1.00 90.75 87 LEU A CA 1
ATOM 716 C C . LEU A 1 87 ? -11.868 -5.721 22.754 1.00 90.75 87 LEU A C 1
ATOM 718 O O . LEU A 1 87 ? -12.712 -6.101 23.569 1.00 90.75 87 LEU A O 1
ATOM 722 N N . LEU A 1 88 ? -10.646 -5.343 23.130 1.00 91.38 88 LEU A N 1
ATOM 723 C CA . LEU A 1 88 ? -10.177 -5.398 24.515 1.00 91.38 88 LEU A CA 1
ATOM 724 C C . LEU A 1 88 ? -11.064 -4.563 25.454 1.00 91.38 88 LEU A C 1
ATOM 726 O O . LEU A 1 88 ? -11.489 -5.043 26.504 1.00 91.38 88 LEU A O 1
ATOM 730 N N . ASN A 1 89 ? -11.431 -3.346 25.051 1.00 89.56 89 ASN A N 1
ATOM 731 C CA . ASN A 1 89 ? -12.328 -2.495 25.834 1.00 89.56 89 ASN A CA 1
ATOM 732 C C . ASN A 1 89 ? -13.745 -3.076 25.982 1.00 89.56 89 ASN A C 1
ATOM 734 O O . ASN A 1 89 ? -14.370 -2.882 27.027 1.00 89.56 89 ASN A O 1
ATOM 738 N N . THR A 1 90 ? -14.267 -3.772 24.965 1.00 89.94 90 THR A N 1
ATOM 739 C CA . THR A 1 90 ? -15.575 -4.447 25.057 1.00 89.94 90 THR A CA 1
ATOM 740 C C . THR A 1 90 ? -15.548 -5.662 25.977 1.00 89.94 90 THR A C 1
ATOM 742 O O . THR A 1 90 ? -16.520 -5.892 26.686 1.00 89.94 90 THR A O 1
ATOM 745 N N . LEU A 1 91 ? -14.433 -6.395 26.022 1.00 84.50 91 LEU A N 1
ATOM 746 C CA . LEU A 1 91 ? -14.261 -7.556 26.900 1.00 84.50 91 LEU A CA 1
ATOM 747 C C . LEU A 1 91 ? -14.084 -7.153 28.372 1.00 84.50 91 LEU A C 1
ATOM 749 O O . LEU A 1 91 ? -14.524 -7.872 29.264 1.00 84.50 91 LEU A O 1
ATOM 753 N N . ILE A 1 92 ? -13.446 -6.007 28.635 1.00 80.31 92 ILE A N 1
ATOM 754 C CA . ILE A 1 92 ? -13.159 -5.529 29.998 1.00 80.31 92 ILE A CA 1
ATOM 755 C C . ILE A 1 92 ? -14.366 -4.828 30.640 1.00 80.31 92 ILE A C 1
ATOM 757 O O . ILE A 1 92 ? -14.487 -4.821 31.865 1.00 80.31 92 ILE A O 1
ATOM 761 N N . LYS A 1 93 ? -15.279 -4.239 29.858 1.00 67.06 93 LYS A N 1
ATOM 762 C CA . LYS A 1 93 ? -16.523 -3.674 30.400 1.00 67.06 93 LYS A CA 1
ATOM 763 C C . LYS A 1 93 ? -17.542 -4.806 30.580 1.00 67.06 93 LYS A C 1
ATOM 765 O O . LYS A 1 93 ? -18.061 -5.277 29.571 1.00 67.06 93 LYS A O 1
ATOM 770 N N . PRO A 1 94 ? -17.873 -5.240 31.814 1.00 59.22 94 PRO A N 1
ATOM 771 C CA . PRO A 1 94 ? -18.944 -6.211 31.988 1.00 59.22 94 PRO A CA 1
ATOM 772 C C . PRO A 1 94 ? -20.234 -5.600 31.427 1.00 59.22 94 PRO A C 1
ATOM 774 O O . PRO A 1 94 ? -20.535 -4.435 31.708 1.00 59.22 94 PRO A O 1
ATOM 777 N N . SER A 1 95 ? -20.964 -6.366 30.606 1.00 63.41 95 SER A N 1
ATOM 778 C CA . SER A 1 95 ? -22.339 -6.008 30.239 1.00 63.41 95 SER A CA 1
ATOM 779 C C . SER A 1 95 ? -23.100 -5.713 31.528 1.00 63.41 95 SER A C 1
ATOM 781 O O . SER A 1 95 ? -23.105 -6.544 32.436 1.00 63.41 95 SER A O 1
ATOM 783 N N . LYS A 1 96 ? -23.642 -4.497 31.628 1.00 57.62 96 LYS A N 1
ATOM 784 C CA . LYS A 1 96 ? -24.532 -4.108 32.723 1.00 57.62 96 LYS A CA 1
ATOM 785 C C . LYS A 1 96 ? -25.859 -4.840 32.618 1.00 57.62 96 LYS A C 1
ATOM 787 O O . LYS A 1 96 ? -26.303 -5.051 31.468 1.00 57.62 96 LYS A O 1
#

InterPro domains:
  IPR007914 Uncharacterised protein family UPF0193 [PF05250] (2-87)
  IPR007914 Uncharacterised protein family UPF0193 [PTHR28348] (1-89)

Radius of gyration: 22.99 Å; chains: 1; bounding box: 46×21×74 Å

Sequence (96 aa):
QEKSRLASIFAFGEDLGKKKLQDKEETPVPKLSRFDELFNELQDRQFFLEEMRSMGRASAYEGQIQSEISQIIREMEQIDKRESEKLLNTLIKPSK

pLDDT: mean 81.84, std 18.84, range [44.66, 98.5]

Organism: Hymenolepis diminuta (NCBI:txid6216)